Protein AF-A0A0B8NKR1-F1 (afdb_monomer)

pLDDT: mean 90.77, std 12.98, range [38.94, 97.81]

Organism: NCBI:txid1481914

Structure (mmCIF, N/CA/C/O backbone):
data_AF-A0A0B8NKR1-F1
#
_entry.id   AF-A0A0B8NKR1-F1
#
loop_
_atom_site.group_PDB
_atom_site.id
_atom_site.type_symbol
_atom_site.label_atom_id
_atom_site.label_alt_id
_atom_site.label_comp_id
_atom_site.label_asym_id
_atom_site.label_entity_id
_atom_site.label_seq_id
_atom_site.pdbx_PDB_ins_code
_atom_site.Cartn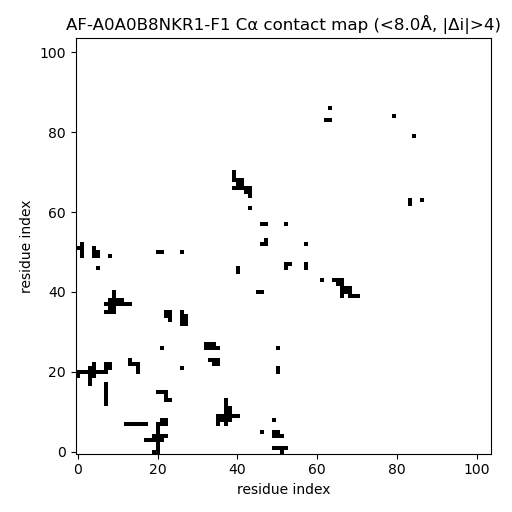_x
_atom_site.Cartn_y
_atom_site.Cartn_z
_atom_site.occupancy
_atom_site.B_iso_or_equiv
_atom_site.auth_seq_id
_atom_site.auth_comp_id
_atom_site.auth_asym_id
_atom_site.auth_atom_id
_atom_site.pdbx_PDB_model_num
ATOM 1 N N . MET A 1 1 ? 7.249 7.011 -5.061 1.00 86.81 1 MET A N 1
ATOM 2 C CA . MET A 1 1 ? 7.226 6.340 -3.755 1.00 86.81 1 MET A CA 1
ATOM 3 C C . MET A 1 1 ? 6.287 5.162 -3.902 1.00 86.81 1 MET A C 1
ATOM 5 O O . MET A 1 1 ? 5.517 5.140 -4.848 1.00 86.81 1 MET A O 1
ATOM 9 N N . ILE A 1 2 ? 6.293 4.229 -2.950 1.00 95.44 2 ILE A N 1
ATOM 10 C CA . ILE A 1 2 ? 5.399 3.060 -2.965 1.00 95.44 2 ILE A CA 1
ATOM 11 C C . ILE A 1 2 ? 3.927 3.458 -3.181 1.00 95.44 2 ILE A C 1
ATOM 1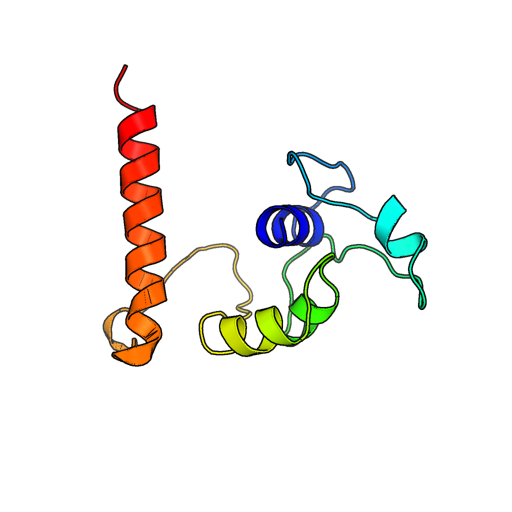3 O O . ILE A 1 2 ? 3.238 2.768 -3.906 1.00 95.44 2 ILE A O 1
ATOM 17 N N . ALA A 1 3 ? 3.456 4.573 -2.605 1.00 94.88 3 ALA A N 1
ATOM 18 C CA . ALA A 1 3 ? 2.080 5.045 -2.795 1.00 94.88 3 ALA A CA 1
ATOM 19 C C . ALA A 1 3 ? 1.740 5.352 -4.266 1.00 94.88 3 ALA A C 1
ATOM 21 O O . ALA A 1 3 ? 0.731 4.859 -4.752 1.00 94.88 3 ALA A O 1
ATOM 22 N N . ASP A 1 4 ? 2.601 6.100 -4.964 1.00 97.50 4 ASP A N 1
ATOM 23 C CA . ASP A 1 4 ? 2.484 6.360 -6.403 1.00 97.50 4 ASP A CA 1
ATOM 24 C C . ASP A 1 4 ? 2.450 5.047 -7.196 1.00 97.50 4 ASP A C 1
ATOM 26 O O . ASP A 1 4 ? 1.521 4.817 -7.952 1.00 97.50 4 ASP A O 1
ATOM 30 N N . SER A 1 5 ? 3.407 4.139 -6.965 1.00 97.69 5 SER A N 1
ATOM 31 C CA . SER A 1 5 ? 3.426 2.836 -7.648 1.00 97.69 5 SER A CA 1
ATOM 32 C C . SER A 1 5 ? 2.188 1.989 -7.346 1.00 97.69 5 SER A C 1
ATOM 34 O O . SER A 1 5 ? 1.750 1.239 -8.207 1.00 97.69 5 SER A O 1
ATOM 36 N N . THR A 1 6 ? 1.639 2.070 -6.129 1.00 97.06 6 THR A N 1
ATOM 37 C CA . THR A 1 6 ? 0.386 1.392 -5.771 1.00 97.06 6 THR A CA 1
ATOM 38 C C . THR A 1 6 ? -0.794 1.998 -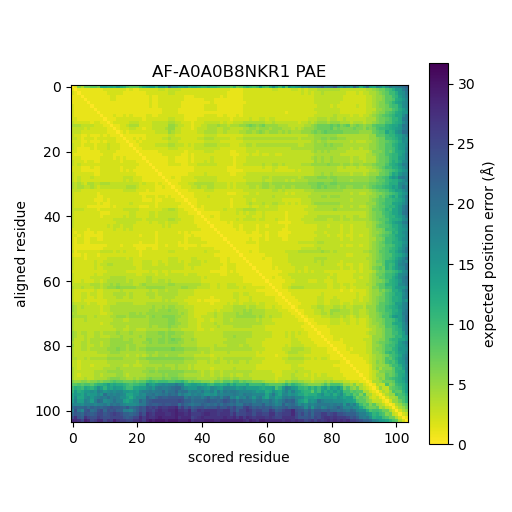6.524 1.00 97.06 6 THR A C 1
ATOM 40 O O . THR A 1 6 ? -1.696 1.256 -6.880 1.00 97.06 6 THR A O 1
ATOM 43 N N . TRP A 1 7 ? -0.814 3.317 -6.744 1.00 96.81 7 TRP A N 1
ATOM 44 C CA . TRP A 1 7 ? -1.867 3.967 -7.523 1.00 96.81 7 TRP A CA 1
ATOM 45 C C . TRP A 1 7 ? -1.861 3.477 -8.972 1.00 96.81 7 TRP A C 1
ATOM 47 O O . TRP A 1 7 ? -2.871 2.933 -9.401 1.00 96.81 7 TRP A O 1
ATOM 57 N N . GLU A 1 8 ? -0.717 3.568 -9.659 1.00 97.81 8 GLU A N 1
ATOM 58 C CA . GLU A 1 8 ? -0.595 3.105 -11.055 1.00 97.81 8 GLU A CA 1
ATOM 59 C C . GLU A 1 8 ? -0.919 1.606 -11.168 1.00 97.81 8 GLU A C 1
ATOM 61 O O . GLU A 1 8 ? -1.681 1.185 -12.017 1.00 97.81 8 GLU A O 1
ATOM 66 N N . TYR A 1 9 ? -0.460 0.780 -10.217 1.00 97.56 9 TYR A N 1
ATOM 67 C CA . TYR A 1 9 ? -0.745 -0.661 -10.238 1.00 97.56 9 TYR A CA 1
ATOM 68 C C . TYR A 1 9 ? -2.248 -1.013 -10.159 1.00 97.56 9 TYR A C 1
ATOM 70 O O . TYR A 1 9 ? -2.641 -2.113 -10.559 1.00 97.56 9 TYR A O 1
ATOM 78 N N . LEU A 1 10 ? -3.066 -0.132 -9.569 1.00 96.94 10 LEU A N 1
ATOM 79 C CA . LEU A 1 10 ? -4.494 -0.349 -9.312 1.00 96.94 10 LEU A CA 1
ATOM 80 C C . LEU A 1 10 ? -5.412 0.351 -10.316 1.00 96.94 10 LEU A C 1
ATOM 82 O O . LEU A 1 10 ? -6.570 -0.057 -10.450 1.00 96.94 10 LEU A O 1
ATOM 86 N N . ASP A 1 11 ? -4.964 1.450 -10.918 1.00 96.38 11 ASP A N 1
ATOM 87 C CA . ASP A 1 11 ? -5.803 2.241 -11.806 1.00 96.38 11 ASP A CA 1
ATOM 88 C C . ASP A 1 11 ? -6.043 1.504 -13.138 1.00 96.38 11 ASP A C 1
ATOM 90 O O . ASP A 1 11 ? -5.426 0.494 -13.428 1.00 96.38 11 ASP A O 1
ATOM 94 N N . SER A 1 12 ? -7.031 1.910 -13.934 1.00 95.88 12 SER A N 1
ATOM 95 C CA . SER A 1 12 ? -7.450 1.105 -15.093 1.00 95.88 12 SER A CA 1
ATOM 96 C C . SER A 1 12 ? -6.615 1.306 -16.366 1.00 95.88 12 SER A C 1
ATOM 98 O O . SER A 1 12 ? -7.055 0.859 -17.430 1.00 95.88 12 SER A O 1
ATOM 100 N N . ASN A 1 13 ? -5.526 2.073 -16.327 1.00 94.56 13 ASN A N 1
ATOM 101 C CA . ASN A 1 13 ? -4.786 2.481 -17.522 1.00 94.56 13 ASN A CA 1
ATOM 102 C C . ASN A 1 13 ? -3.300 2.102 -17.442 1.00 94.56 13 ASN A C 1
ATOM 104 O O . ASN A 1 13 ? -2.831 1.726 -16.391 1.00 94.56 13 ASN A O 1
ATOM 108 N N . ASP A 1 14 ? -2.581 2.193 -18.566 1.00 95.06 14 ASP A N 1
ATOM 109 C CA . ASP A 1 14 ? -1.151 1.827 -18.647 1.00 95.06 14 ASP A CA 1
ATOM 110 C C . ASP A 1 14 ? -0.224 3.061 -18.651 1.00 95.06 14 ASP A C 1
ATOM 112 O O . ASP A 1 14 ? 0.931 3.018 -19.095 1.00 95.06 14 ASP A O 1
ATOM 116 N N . GLY A 1 15 ? -0.766 4.223 -18.291 1.00 95.56 15 GLY A N 1
ATOM 117 C CA . GLY A 1 15 ? -0.099 5.510 -18.367 1.00 95.56 15 GLY A CA 1
ATOM 118 C C . GLY A 1 15 ? 0.326 5.996 -16.992 1.00 95.56 15 GLY A C 1
ATOM 119 O O . GLY A 1 15 ? -0.508 6.268 -16.145 1.00 95.56 15 GLY A O 1
ATOM 120 N N . VAL A 1 16 ? 1.624 6.256 -16.816 1.00 97.12 16 VAL A N 1
ATOM 121 C CA . VAL A 1 16 ? 2.136 6.848 -15.572 1.00 97.12 16 VAL A CA 1
ATOM 122 C C . VAL A 1 16 ? 1.576 8.268 -15.397 1.00 97.12 16 VAL A C 1
ATOM 124 O O . VAL A 1 16 ? 1.924 9.182 -16.154 1.00 97.12 16 VAL A O 1
ATOM 127 N N . THR A 1 17 ? 0.728 8.465 -14.388 1.00 96.00 17 THR A N 1
ATOM 128 C CA . THR A 1 17 ? 0.078 9.742 -14.046 1.00 96.00 17 THR A CA 1
ATOM 129 C C . THR A 1 17 ? 0.684 10.436 -12.825 1.00 96.00 17 THR A C 1
ATOM 131 O O . THR A 1 17 ? 0.473 11.632 -12.598 1.00 96.00 17 THR A O 1
ATOM 134 N N . THR A 1 18 ? 1.469 9.709 -12.043 1.00 96.56 18 THR A N 1
ATOM 135 C CA . THR A 1 18 ? 2.108 10.157 -10.808 1.00 96.56 18 THR A CA 1
ATOM 136 C C . THR A 1 18 ? 3.581 10.500 -11.029 1.00 96.56 18 THR A C 1
ATOM 138 O O . THR A 1 18 ? 4.205 10.157 -12.031 1.00 96.56 18 THR A O 1
ATOM 141 N N . GLN A 1 19 ? 4.183 11.212 -10.074 1.00 95.75 19 GLN A N 1
ATOM 142 C CA . GLN A 1 19 ? 5.555 11.705 -10.229 1.00 95.75 19 GLN A CA 1
ATOM 143 C C . GLN A 1 19 ? 6.596 10.579 -10.218 1.00 95.75 19 GLN A C 1
ATOM 145 O O . GLN A 1 19 ? 7.691 10.744 -10.764 1.00 95.75 19 GLN A O 1
ATOM 150 N N . THR A 1 20 ? 6.300 9.482 -9.521 1.00 96.69 20 THR A N 1
ATOM 151 C CA . THR A 1 20 ? 7.269 8.415 -9.251 1.00 96.69 20 THR A CA 1
ATOM 152 C C . THR A 1 20 ? 6.681 7.003 -9.302 1.00 96.69 20 THR A C 1
ATOM 154 O O . THR A 1 20 ? 7.337 6.074 -8.822 1.00 96.69 20 THR A O 1
ATOM 157 N N . GLY A 1 21 ? 5.466 6.848 -9.829 1.00 97.06 21 GLY A N 1
ATOM 158 C CA . GLY A 1 21 ? 4.847 5.554 -10.100 1.00 97.06 21 GLY A CA 1
ATOM 159 C C . GLY A 1 21 ? 5.418 4.901 -11.354 1.00 97.06 21 GLY A C 1
ATOM 160 O O . GLY A 1 21 ? 6.222 5.495 -12.078 1.00 97.06 21 GLY A O 1
ATOM 161 N N . VAL A 1 22 ? 5.047 3.641 -11.568 1.00 97.81 22 VAL A N 1
ATOM 162 C CA . VAL A 1 22 ? 5.489 2.844 -12.713 1.00 97.81 22 VAL A CA 1
ATOM 163 C C . VAL A 1 22 ? 4.363 1.942 -13.195 1.00 97.81 22 VAL A C 1
ATOM 165 O O . VAL A 1 22 ? 3.548 1.502 -12.389 1.00 97.81 22 VAL A O 1
ATOM 168 N N . GLU A 1 23 ? 4.411 1.623 -14.483 1.00 97.69 23 GLU A N 1
ATOM 169 C CA . GLU A 1 23 ? 3.435 0.794 -15.194 1.00 97.69 23 GLU A CA 1
ATOM 170 C C . GLU A 1 23 ? 4.098 -0.451 -15.798 1.00 97.69 23 GLU A C 1
ATOM 172 O O . GLU A 1 23 ? 5.268 -0.750 -15.513 1.00 97.69 23 GLU A O 1
ATOM 177 N N . ASP A 1 24 ? 3.370 -1.155 -16.664 1.00 97.44 24 ASP A N 1
ATOM 178 C CA . ASP A 1 24 ? 3.786 -2.352 -17.404 1.00 97.44 24 ASP A CA 1
ATOM 179 C C . ASP A 1 24 ? 5.232 -2.316 -17.894 1.00 97.44 24 ASP A C 1
ATOM 181 O O . ASP A 1 24 ? 5.994 -3.237 -17.612 1.00 97.44 24 ASP A O 1
ATOM 185 N N . ALA A 1 25 ? 5.673 -1.220 -18.522 1.00 96.06 25 ALA A N 1
ATOM 186 C CA . ALA A 1 25 ? 7.038 -1.106 -19.047 1.00 96.06 25 ALA A CA 1
ATOM 187 C C . ALA A 1 25 ? 8.136 -1.359 -17.991 1.00 96.06 25 ALA A C 1
ATOM 189 O O . ALA A 1 25 ? 9.237 -1.798 -18.326 1.00 96.06 25 ALA A O 1
ATOM 190 N N . THR A 1 26 ? 7.864 -1.075 -16.713 1.00 97.50 26 THR A N 1
ATOM 191 C CA . THR A 1 26 ? 8.789 -1.391 -15.615 1.00 97.50 26 THR A CA 1
ATOM 192 C C . THR A 1 26 ? 8.620 -2.825 -15.130 1.00 97.50 26 THR A C 1
ATOM 194 O O . THR A 1 26 ? 9.627 -3.506 -14.928 1.00 97.50 26 THR A O 1
ATOM 197 N N . TYR A 1 27 ? 7.383 -3.293 -14.946 1.00 97.69 27 TYR A N 1
ATOM 198 C CA . TYR A 1 27 ? 7.100 -4.643 -14.448 1.00 97.69 27 TYR A CA 1
ATOM 199 C C . TYR A 1 27 ? 7.535 -5.742 -15.434 1.00 97.69 27 TYR A C 1
ATOM 201 O O . TYR A 1 27 ? 8.070 -6.773 -15.014 1.00 97.69 27 TYR A O 1
ATOM 209 N N . GLU A 1 28 ? 7.440 -5.490 -16.741 1.00 97.75 28 GLU A N 1
ATOM 210 C CA . GLU A 1 28 ? 7.948 -6.369 -17.801 1.00 97.75 28 GLU A CA 1
ATOM 211 C C . GLU A 1 28 ? 9.480 -6.498 -17.774 1.00 97.75 28 GLU A C 1
ATOM 213 O O . GLU A 1 28 ? 10.037 -7.501 -18.221 1.00 97.75 28 GLU A O 1
ATOM 218 N N . GLY A 1 29 ? 10.174 -5.499 -17.221 1.00 97.00 29 GLY A N 1
ATOM 219 C CA . GLY A 1 29 ? 11.624 -5.507 -17.028 1.00 97.00 29 GLY A CA 1
ATOM 220 C C . GLY A 1 29 ? 12.094 -6.257 -15.776 1.00 97.00 29 GLY A C 1
ATOM 221 O O . GLY A 1 29 ? 13.304 -6.383 -15.564 1.00 97.00 29 GLY A O 1
ATOM 222 N N . LEU A 1 30 ? 11.177 -6.733 -14.925 1.00 95.88 30 LEU A N 1
ATOM 223 C CA . LEU A 1 30 ? 11.506 -7.469 -13.703 1.00 95.88 30 LEU A CA 1
ATOM 224 C C . LEU A 1 30 ? 11.765 -8.958 -13.974 1.00 95.88 30 LEU A C 1
ATOM 226 O O . LEU A 1 30 ? 11.545 -9.484 -15.062 1.00 95.88 30 LEU A O 1
ATOM 230 N N . SER A 1 31 ? 12.268 -9.656 -12.954 1.00 95.62 31 SER A N 1
ATOM 231 C CA . SER A 1 31 ? 12.492 -11.101 -12.993 1.00 95.62 31 SER A CA 1
ATOM 232 C C . SER A 1 31 ? 11.851 -11.767 -11.768 1.00 95.62 31 SER A C 1
ATOM 234 O O . SER A 1 31 ? 12.398 -11.639 -10.668 1.00 95.62 31 SER A O 1
ATOM 236 N N . PRO A 1 32 ? 10.748 -12.523 -11.932 1.00 95.19 32 PRO A N 1
ATOM 237 C CA . PRO A 1 32 ? 10.031 -12.765 -13.190 1.00 95.19 32 PRO A CA 1
ATOM 238 C C . PRO A 1 32 ? 9.353 -11.495 -13.730 1.00 95.19 32 PRO A C 1
ATOM 240 O O . PRO A 1 32 ? 9.045 -10.596 -12.953 1.00 95.19 32 PRO A O 1
ATOM 243 N N . ALA A 1 33 ? 9.127 -11.446 -15.044 1.00 97.62 33 ALA A N 1
ATOM 244 C CA . ALA A 1 33 ? 8.374 -10.374 -15.691 1.00 97.62 33 ALA A CA 1
ATOM 245 C C . ALA A 1 33 ? 6.867 -10.571 -15.475 1.00 97.62 33 ALA A C 1
ATOM 247 O O . ALA A 1 33 ? 6.376 -11.705 -15.510 1.00 97.62 33 ALA A O 1
ATOM 248 N N . TYR A 1 34 ? 6.148 -9.476 -15.250 1.00 97.00 34 TYR A N 1
ATOM 249 C CA . TYR A 1 34 ? 4.692 -9.435 -15.097 1.00 97.00 34 TYR A CA 1
ATOM 250 C C . TYR A 1 34 ? 4.161 -8.052 -15.499 1.00 97.00 34 TYR A C 1
ATOM 252 O O . TYR A 1 34 ? 4.941 -7.187 -15.882 1.00 97.00 34 TYR A O 1
ATOM 260 N N . MET A 1 35 ? 2.845 -7.867 -15.432 1.00 97.00 35 MET A N 1
ATOM 261 C CA . MET A 1 35 ? 2.155 -6.609 -15.739 1.00 97.00 35 MET A CA 1
ATOM 262 C C . MET A 1 35 ? 1.517 -6.031 -14.475 1.00 97.00 35 MET A C 1
ATOM 264 O O . MET A 1 35 ? 1.308 -6.758 -13.495 1.00 97.00 35 MET A O 1
ATOM 268 N N . ALA A 1 36 ? 1.216 -4.737 -14.496 1.00 97.19 36 ALA A N 1
ATOM 269 C CA . ALA A 1 36 ? 0.356 -4.121 -13.499 1.00 97.19 36 ALA A CA 1
ATOM 270 C C . ALA A 1 36 ? -1.016 -4.821 -13.474 1.00 97.19 36 ALA A C 1
ATOM 272 O O . ALA A 1 36 ? -1.434 -5.473 -14.434 1.00 97.19 36 ALA A O 1
ATOM 273 N N . SER A 1 37 ? -1.714 -4.758 -12.337 1.00 96.56 37 SER A N 1
ATOM 274 C CA . SER A 1 37 ? -3.009 -5.441 -12.217 1.00 96.56 37 SER A CA 1
ATOM 275 C C . SER A 1 37 ? -4.120 -4.7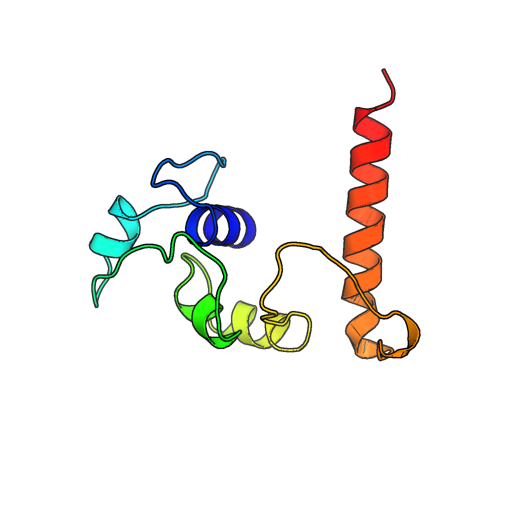26 -12.984 1.00 96.56 37 SER A C 1
ATOM 277 O O . SER A 1 37 ? -5.125 -5.359 -13.316 1.00 96.56 37 SER A O 1
ATOM 279 N N . ASN A 1 38 ? -3.982 -3.417 -13.162 1.00 97.00 38 ASN A N 1
ATOM 280 C CA . ASN A 1 38 ? -4.975 -2.495 -13.692 1.00 97.00 38 ASN A CA 1
ATOM 281 C C . ASN A 1 38 ? -6.378 -2.668 -13.087 1.00 97.00 38 ASN A C 1
ATOM 283 O O . ASN A 1 38 ? -7.405 -2.693 -13.777 1.00 97.00 38 ASN A O 1
ATOM 287 N N . GLY A 1 39 ? -6.415 -2.880 -11.771 1.00 96.00 39 GLY A N 1
ATOM 288 C CA . GLY A 1 39 ? -7.638 -3.138 -11.029 1.00 96.00 39 GLY A CA 1
ATOM 289 C C . GLY A 1 39 ? -7.404 -3.367 -9.540 1.00 96.00 39 GLY A C 1
ATOM 290 O O . GLY A 1 39 ? -6.282 -3.338 -9.040 1.00 96.00 39 GLY A O 1
ATOM 291 N N . LEU A 1 40 ? -8.497 -3.613 -8.812 1.00 95.81 40 LEU A N 1
ATOM 292 C CA . LEU A 1 40 ? -8.445 -3.883 -7.376 1.00 95.81 40 LEU A CA 1
ATOM 293 C C . LEU A 1 40 ? -7.665 -5.171 -7.078 1.00 95.81 40 LEU A C 1
ATOM 295 O O . LEU A 1 40 ? -7.948 -6.219 -7.657 1.00 95.81 40 LEU A O 1
ATOM 299 N N . ILE A 1 41 ? -6.773 -5.112 -6.087 1.00 95.44 41 ILE A N 1
ATOM 300 C CA . ILE A 1 41 ? -6.129 -6.307 -5.529 1.00 95.44 41 ILE A CA 1
ATOM 301 C C . ILE A 1 41 ? -7.146 -7.184 -4.790 1.00 95.44 41 ILE A C 1
ATOM 303 O O . ILE A 1 41 ? -8.005 -6.690 -4.053 1.00 95.44 41 ILE A O 1
ATOM 307 N N . ALA A 1 42 ? -7.027 -8.499 -4.949 1.00 95.69 42 ALA A N 1
ATOM 308 C CA . ALA A 1 42 ? -7.889 -9.478 -4.295 1.00 95.69 42 ALA A CA 1
ATOM 309 C C . ALA A 1 42 ? -7.374 -9.858 -2.902 1.00 95.69 42 ALA A C 1
ATOM 311 O O . ALA A 1 42 ? -8.164 -10.152 -2.003 1.00 95.69 42 ALA A O 1
ATOM 312 N N . ASP A 1 43 ? -6.055 -9.835 -2.706 1.00 96.06 43 ASP A N 1
ATOM 313 C CA . ASP A 1 43 ? -5.419 -10.111 -1.423 1.00 96.06 43 ASP A CA 1
ATOM 314 C C . ASP A 1 43 ? -4.331 -9.080 -1.101 1.00 96.06 43 ASP A C 1
ATOM 316 O O . ASP A 1 43 ? -3.605 -8.598 -1.969 1.00 96.06 43 ASP A O 1
ATOM 320 N N . ILE A 1 44 ? -4.155 -8.770 0.186 1.00 96.38 44 ILE A N 1
ATOM 321 C CA . ILE A 1 44 ? -3.118 -7.827 0.632 1.00 96.38 44 ILE A CA 1
ATOM 322 C C . ILE A 1 44 ? -1.704 -8.271 0.227 1.00 96.38 44 ILE A C 1
ATOM 324 O O . ILE A 1 44 ? -0.792 -7.448 0.147 1.00 96.38 44 ILE A O 1
ATOM 328 N N . SER A 1 45 ? -1.491 -9.567 -0.011 1.00 96.56 45 SER A N 1
ATOM 329 C CA . SER A 1 45 ? -0.208 -10.097 -0.452 1.00 96.56 45 SER A CA 1
ATOM 330 C C . SER A 1 45 ? 0.237 -9.588 -1.814 1.00 96.56 45 SER A C 1
ATOM 332 O O . SER A 1 45 ? 1.450 -9.540 -2.025 1.00 96.56 45 SER A O 1
ATOM 334 N N . GLU A 1 46 ? -0.683 -9.149 -2.672 1.00 97.31 46 GLU A N 1
ATOM 335 C CA . GLU A 1 46 ? -0.379 -8.578 -3.987 1.00 97.31 46 GLU A CA 1
ATOM 336 C C . GLU A 1 46 ? 0.383 -7.257 -3.893 1.00 97.31 46 GLU A C 1
ATOM 338 O O . GLU A 1 46 ? 1.160 -6.936 -4.786 1.00 97.31 46 GLU A O 1
ATOM 343 N N . LEU A 1 47 ? 0.297 -6.543 -2.762 1.00 96.94 47 LEU A N 1
ATOM 344 C CA . LEU A 1 47 ? 1.136 -5.365 -2.524 1.00 96.94 47 LEU A CA 1
ATOM 345 C C . LEU A 1 47 ? 2.638 -5.683 -2.583 1.00 96.94 47 LEU A C 1
ATOM 347 O O . LEU A 1 47 ? 3.435 -4.775 -2.785 1.00 96.94 47 LEU A O 1
ATOM 351 N N . ARG A 1 48 ? 3.047 -6.952 -2.431 1.00 96.50 48 ARG A N 1
ATOM 352 C CA . ARG A 1 48 ? 4.445 -7.376 -2.629 1.00 96.50 48 ARG A CA 1
ATOM 353 C C . ARG A 1 48 ? 4.915 -7.253 -4.078 1.00 96.50 48 ARG A C 1
ATOM 355 O O . ARG A 1 48 ? 6.120 -7.185 -4.288 1.00 96.50 48 ARG A O 1
ATOM 362 N N . SER A 1 49 ? 3.992 -7.250 -5.034 1.00 96.56 49 SER A N 1
ATOM 363 C CA . SER A 1 49 ? 4.273 -7.078 -6.461 1.00 96.56 49 SER A CA 1
ATOM 364 C C . SER A 1 49 ? 4.362 -5.604 -6.858 1.00 96.56 49 SER A C 1
ATOM 366 O O . SER A 1 49 ? 4.838 -5.300 -7.947 1.00 96.56 49 SER A O 1
ATOM 368 N N . VAL A 1 50 ? 3.949 -4.677 -5.990 1.00 97.50 50 VAL A N 1
ATOM 369 C CA . VAL A 1 50 ? 4.046 -3.241 -6.264 1.00 97.50 50 VAL A CA 1
ATOM 370 C C . VAL A 1 50 ? 5.507 -2.799 -6.240 1.00 97.50 50 VAL A C 1
ATOM 372 O O . VAL A 1 50 ? 6.265 -3.103 -5.313 1.00 97.50 50 VAL A O 1
ATOM 375 N N . TYR A 1 51 ? 5.906 -2.027 -7.249 1.00 97.31 51 TYR A N 1
ATOM 376 C CA . TYR A 1 51 ? 7.270 -1.531 -7.378 1.00 97.31 51 TYR A CA 1
ATOM 377 C C . TYR A 1 51 ? 7.714 -0.721 -6.146 1.00 97.31 51 TYR A C 1
ATOM 379 O O . TYR A 1 51 ? 6.982 0.130 -5.638 1.00 97.31 51 TYR A O 1
ATOM 387 N N . GLN A 1 52 ? 8.948 -0.965 -5.688 1.00 95.50 52 GLN A N 1
ATOM 388 C CA . GLN A 1 52 ? 9.546 -0.450 -4.440 1.00 95.50 52 GLN A CA 1
ATOM 389 C C . GLN A 1 52 ? 8.973 -1.015 -3.130 1.00 95.50 52 GLN A C 1
ATOM 391 O O . GLN A 1 52 ? 9.484 -0.655 -2.065 1.00 95.50 52 GLN A O 1
ATOM 396 N N . MET A 1 53 ? 7.971 -1.902 -3.150 1.00 96.88 53 MET A N 1
ATOM 397 C CA . MET A 1 53 ? 7.558 -2.589 -1.926 1.00 96.88 53 MET A CA 1
ATOM 398 C C . MET A 1 53 ? 8.648 -3.567 -1.482 1.00 96.88 53 MET A C 1
ATOM 400 O O . MET A 1 53 ? 8.910 -4.579 -2.127 1.00 96.88 53 MET A O 1
ATOM 404 N N . ASP A 1 54 ? 9.268 -3.288 -0.337 1.00 96.06 54 ASP A N 1
ATOM 405 C CA . ASP A 1 54 ? 10.247 -4.178 0.276 1.00 96.06 54 ASP A CA 1
ATOM 406 C C . ASP A 1 54 ? 9.654 -4.960 1.462 1.00 96.06 54 ASP A C 1
ATOM 408 O O . ASP A 1 54 ? 8.524 -4.753 1.921 1.00 96.06 54 ASP A O 1
ATOM 412 N N . ALA A 1 55 ? 10.442 -5.886 2.010 1.00 96.81 55 ALA A N 1
ATOM 413 C CA . ALA A 1 55 ? 10.002 -6.705 3.133 1.00 96.81 55 ALA A CA 1
ATOM 414 C C . ALA A 1 55 ? 9.698 -5.877 4.399 1.00 96.81 55 ALA A C 1
ATOM 416 O O . ALA A 1 55 ? 8.884 -6.293 5.228 1.00 96.81 55 ALA A O 1
ATOM 417 N N . ALA A 1 56 ? 10.356 -4.730 4.593 1.00 96.12 56 ALA A N 1
ATOM 418 C CA . ALA A 1 56 ? 10.137 -3.876 5.755 1.00 96.12 56 ALA A CA 1
ATOM 419 C C . ALA A 1 56 ? 8.828 -3.083 5.634 1.00 96.12 56 ALA A C 1
ATOM 421 O O . ALA A 1 56 ? 8.070 -3.023 6.606 1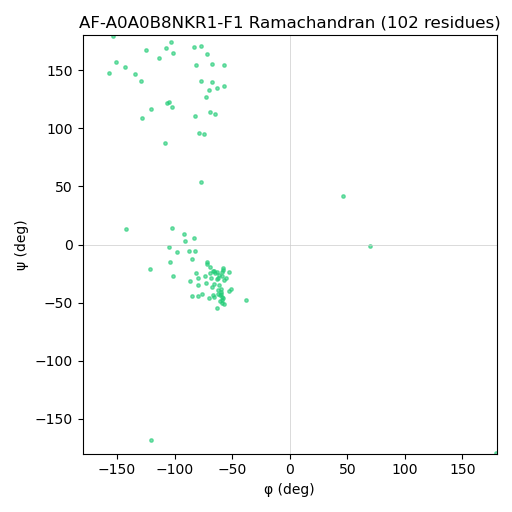.00 96.12 56 ALA A O 1
ATOM 422 N N . GLY A 1 57 ? 8.546 -2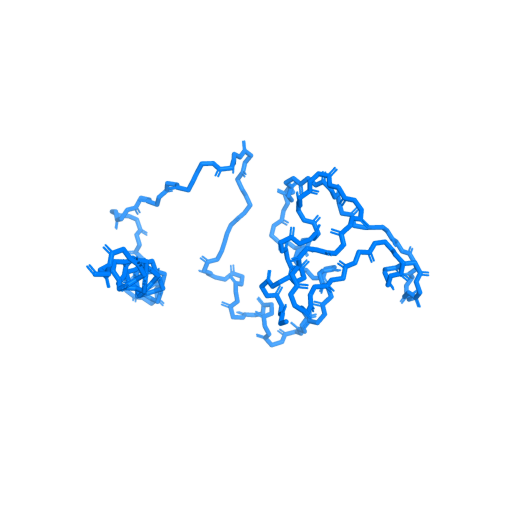.534 4.454 1.00 94.88 57 GLY A N 1
ATOM 423 C CA . GLY A 1 57 ? 7.289 -1.903 4.078 1.0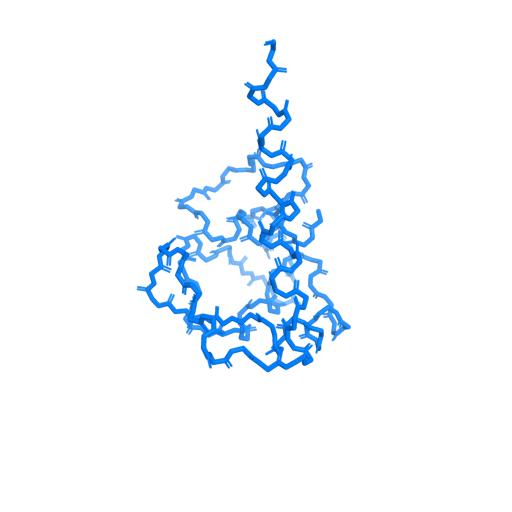0 94.88 57 GLY A CA 1
ATOM 424 C C . GLY A 1 57 ? 6.134 -2.883 4.214 1.00 94.88 57 GLY A C 1
ATOM 425 O O . GLY A 1 57 ? 5.191 -2.605 4.958 1.00 94.88 57 GLY A O 1
ATOM 426 N N . MET A 1 58 ? 6.272 -4.083 3.642 1.00 96.50 58 MET A N 1
ATOM 427 C CA . MET A 1 58 ? 5.233 -5.110 3.708 1.00 96.50 58 MET A CA 1
ATOM 428 C C . MET A 1 58 ? 4.884 -5.492 5.154 1.00 96.50 58 MET A C 1
ATOM 430 O O . MET A 1 58 ? 3.711 -5.545 5.516 1.00 96.50 58 MET A O 1
ATOM 434 N N . ARG A 1 59 ? 5.886 -5.693 6.026 1.00 95.69 59 ARG A N 1
ATOM 435 C CA . ARG A 1 59 ? 5.656 -5.999 7.455 1.00 95.69 59 ARG A CA 1
ATOM 436 C C . ARG A 1 59 ? 4.947 -4.878 8.212 1.00 95.69 59 ARG A C 1
ATOM 438 O O . ARG A 1 5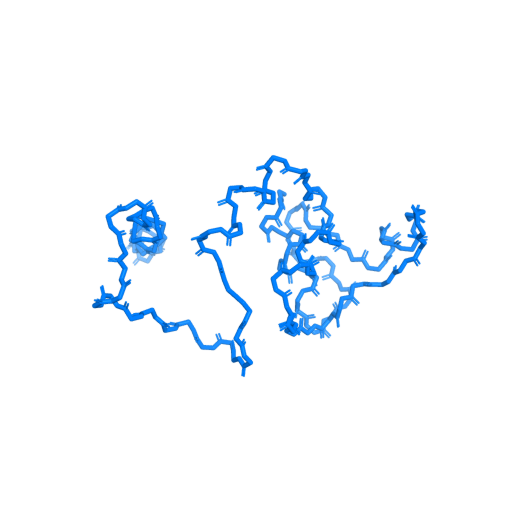9 ? 4.284 -5.148 9.210 1.00 95.69 59 ARG A O 1
ATOM 445 N N . ARG A 1 60 ? 5.137 -3.622 7.803 1.00 92.81 60 ARG A N 1
ATOM 446 C CA . ARG A 1 60 ? 4.490 -2.466 8.438 1.00 92.81 60 ARG A CA 1
ATOM 447 C C . ARG A 1 60 ? 3.051 -2.314 7.959 1.00 92.81 60 ARG A C 1
ATOM 449 O O . ARG A 1 60 ? 2.175 -2.074 8.785 1.00 92.81 60 ARG A O 1
ATOM 456 N N . ILE A 1 61 ? 2.814 -2.458 6.655 1.00 94.31 61 ILE A N 1
ATOM 457 C CA . ILE A 1 61 ? 1.503 -2.216 6.046 1.00 94.31 61 ILE A CA 1
ATOM 458 C C . ILE A 1 61 ? 0.532 -3.385 6.234 1.00 94.31 61 ILE A C 1
ATOM 460 O O . ILE A 1 61 ? -0.664 -3.147 6.365 1.00 94.31 61 ILE A O 1
ATOM 464 N N . SER A 1 62 ? 1.023 -4.627 6.351 1.00 93.88 62 SER A N 1
ATOM 465 C CA . SER A 1 62 ? 0.180 -5.831 6.462 1.00 93.88 62 SER A CA 1
ATOM 466 C C . SER A 1 62 ? -0.795 -5.814 7.641 1.00 93.88 62 SER A C 1
ATOM 468 O O . SER A 1 62 ? -1.776 -6.544 7.644 1.00 93.88 62 SER A O 1
ATOM 470 N N . TRP A 1 63 ? -0.509 -5.008 8.665 1.00 92.62 63 TRP A N 1
ATOM 471 C CA . TRP A 1 63 ? -1.347 -4.871 9.856 1.00 92.62 63 TRP A CA 1
ATOM 472 C C . TRP A 1 63 ? -2.278 -3.648 9.828 1.00 92.62 63 TRP A C 1
ATOM 474 O O . TRP A 1 63 ? -3.080 -3.463 10.749 1.00 92.62 63 TRP A O 1
ATOM 484 N N . LEU A 1 64 ? -2.138 -2.791 8.813 1.00 94.69 64 LEU A N 1
ATOM 485 C CA . LEU A 1 64 ? -2.825 -1.502 8.699 1.00 94.69 64 LEU A CA 1
ATOM 486 C C . LEU A 1 64 ? -3.682 -1.374 7.432 1.00 94.69 64 LEU A C 1
ATOM 488 O O . LEU A 1 64 ? -4.585 -0.546 7.422 1.00 94.69 64 LEU A O 1
ATOM 492 N N . ALA A 1 65 ? -3.416 -2.167 6.394 1.00 93.69 65 ALA A N 1
ATOM 493 C CA . ALA A 1 65 ? -4.193 -2.195 5.159 1.00 93.69 65 ALA A CA 1
ATOM 494 C C . ALA A 1 65 ? -5.033 -3.476 5.045 1.00 93.69 65 ALA A C 1
ATOM 496 O O . ALA A 1 65 ? -4.866 -4.423 5.816 1.00 93.69 65 ALA A O 1
ATOM 497 N N . CYS A 1 66 ? -5.940 -3.497 4.073 1.00 93.69 66 CYS A N 1
ATOM 498 C CA . CYS A 1 66 ? -6.740 -4.657 3.695 1.00 93.69 66 CYS A CA 1
ATOM 499 C C . CYS A 1 66 ? -7.100 -4.571 2.206 1.00 93.69 66 CYS A C 1
ATOM 501 O O . CYS A 1 66 ? -7.094 -3.479 1.643 1.00 93.69 66 CYS A O 1
ATOM 503 N N . ALA A 1 67 ? -7.402 -5.719 1.599 1.00 95.44 67 ALA A N 1
ATOM 504 C CA . ALA A 1 67 ? -7.984 -5.811 0.265 1.00 95.44 67 ALA A CA 1
ATOM 505 C C . ALA A 1 67 ? -9.482 -6.113 0.421 1.00 95.44 67 ALA A C 1
ATOM 507 O O . ALA A 1 67 ? -9.855 -7.115 1.033 1.00 95.44 67 ALA A O 1
ATOM 508 N N . ILE A 1 68 ? -10.335 -5.207 -0.053 1.00 94.94 68 ILE A N 1
ATOM 509 C CA . ILE A 1 68 ? -11.800 -5.320 -0.012 1.00 94.94 68 ILE A CA 1
ATOM 510 C C . ILE A 1 68 ? -12.294 -5.045 -1.439 1.00 94.94 68 ILE A C 1
ATOM 512 O O . ILE A 1 68 ? -11.737 -4.162 -2.088 1.00 94.94 68 ILE A O 1
ATOM 516 N N . PRO A 1 69 ? -13.317 -5.758 -1.949 1.00 94.88 69 PRO A N 1
ATOM 517 C CA . PRO A 1 69 ? -13.776 -5.627 -3.336 1.00 94.88 69 PRO A CA 1
ATOM 518 C C . PRO A 1 69 ? -14.627 -4.361 -3.566 1.00 94.88 69 PRO A C 1
ATOM 520 O O . PRO A 1 69 ? -15.772 -4.439 -4.009 1.00 94.88 69 PRO A O 1
ATOM 523 N N . THR A 1 70 ? -14.103 -3.191 -3.206 1.00 94.50 70 THR A N 1
ATOM 524 C CA . THR A 1 70 ? -14.714 -1.878 -3.441 1.00 94.50 70 THR A CA 1
ATOM 525 C C . THR A 1 70 ? -13.644 -0.786 -3.435 1.00 94.50 70 THR A C 1
ATOM 527 O O . THR A 1 70 ? -12.655 -0.880 -2.712 1.00 94.50 70 THR A O 1
ATOM 530 N N . ASP A 1 71 ? -13.865 0.254 -4.231 1.00 90.94 71 ASP A N 1
ATOM 531 C CA . ASP A 1 71 ? -13.087 1.496 -4.292 1.00 90.94 71 ASP A CA 1
ATOM 532 C C . ASP A 1 71 ? -13.572 2.562 -3.289 1.00 90.94 71 ASP A C 1
ATOM 534 O O . ASP A 1 71 ? -12.956 3.615 -3.121 1.00 90.94 71 ASP A O 1
ATOM 538 N N . ASP A 1 72 ? -14.667 2.290 -2.583 1.00 92.69 72 ASP A N 1
ATOM 539 C CA . ASP A 1 72 ? -15.237 3.187 -1.593 1.00 92.69 72 ASP A CA 1
ATOM 540 C C . ASP A 1 72 ? -14.523 3.050 -0.235 1.00 92.69 72 ASP A C 1
ATOM 542 O O . ASP A 1 72 ? -14.632 2.051 0.484 1.00 92.69 72 ASP A O 1
ATOM 546 N N . LEU A 1 73 ? -13.781 4.097 0.140 1.00 90.94 73 LEU A N 1
ATOM 547 C CA . LEU A 1 73 ? -13.029 4.137 1.392 1.00 90.94 73 LEU A CA 1
ATOM 548 C C . LEU A 1 73 ? -13.962 4.337 2.599 1.00 90.94 73 LEU A C 1
ATOM 550 O O . LEU A 1 73 ? -14.263 5.461 3.008 1.00 90.94 73 LEU A O 1
ATOM 554 N N . ARG A 1 74 ? -14.360 3.230 3.236 1.00 92.19 74 ARG A N 1
ATOM 555 C CA . ARG A 1 74 ? -15.127 3.225 4.493 1.00 92.19 74 ARG A CA 1
ATOM 556 C C . ARG A 1 74 ? -14.395 2.494 5.609 1.00 92.19 74 ARG A C 1
ATOM 558 O O . ARG A 1 74 ? -14.194 1.285 5.567 1.00 92.19 74 ARG A O 1
ATOM 565 N N . ILE A 1 75 ? -14.054 3.234 6.664 1.00 91.69 75 ILE A N 1
ATOM 566 C CA . ILE A 1 75 ? -13.353 2.700 7.836 1.00 91.69 75 ILE A CA 1
ATOM 567 C C . ILE A 1 75 ? -14.321 2.593 9.020 1.00 91.69 75 ILE A C 1
ATOM 569 O O . ILE A 1 75 ? -14.877 3.592 9.478 1.00 91.69 75 ILE A O 1
ATOM 573 N N . ASN A 1 76 ? -14.482 1.385 9.571 1.00 93.56 76 ASN A N 1
ATOM 574 C CA . ASN A 1 76 ? -15.239 1.174 10.806 1.00 93.56 76 ASN A CA 1
ATOM 575 C C . ASN A 1 76 ? -14.397 1.564 12.031 1.00 93.56 76 ASN A C 1
ATOM 577 O O . ASN A 1 76 ? -13.615 0.769 12.562 1.00 93.56 76 ASN A O 1
ATOM 581 N N . VAL A 1 77 ? -14.586 2.795 12.505 1.00 94.00 77 VAL A N 1
ATOM 582 C CA . VAL A 1 77 ? -13.860 3.344 13.661 1.00 94.00 77 VAL A CA 1
ATOM 583 C C . VAL A 1 77 ? -14.060 2.536 14.947 1.00 94.00 77 VAL A C 1
ATOM 585 O O . VAL A 1 77 ? -13.156 2.491 15.776 1.00 94.00 77 VAL A O 1
ATOM 588 N N . ASN A 1 78 ? -15.187 1.829 15.092 1.00 96.19 78 ASN A N 1
ATOM 589 C CA . ASN A 1 78 ? -15.487 1.028 16.284 1.00 96.19 78 ASN A CA 1
ATOM 590 C C . ASN A 1 78 ? -14.631 -0.245 16.386 1.00 96.19 78 ASN A C 1
ATOM 592 O O . ASN A 1 78 ? -14.577 -0.861 17.447 1.00 96.19 78 ASN A O 1
ATOM 596 N N . THR A 1 79 ? -13.968 -0.656 15.299 1.00 95.38 79 THR A N 1
ATOM 597 C CA . THR A 1 79 ? -13.123 -1.864 15.259 1.00 95.38 79 THR A CA 1
ATOM 598 C C . THR A 1 79 ? -11.622 -1.574 15.277 1.00 95.38 79 THR A C 1
ATOM 600 O O . THR A 1 79 ? -10.818 -2.506 15.307 1.00 95.38 79 THR A O 1
ATOM 603 N N . ILE A 1 80 ? -11.223 -0.299 15.275 1.00 94.94 80 ILE A N 1
ATOM 604 C CA . ILE A 1 80 ? -9.810 0.092 15.265 1.00 94.94 80 ILE A CA 1
ATOM 605 C C . ILE A 1 80 ? -9.186 -0.171 16.635 1.00 94.94 80 ILE A C 1
ATOM 607 O O . ILE A 1 80 ? -9.647 0.321 17.664 1.00 94.94 80 ILE A O 1
ATOM 611 N N . ARG A 1 81 ? -8.076 -0.913 16.650 1.00 95.88 81 ARG A N 1
ATOM 612 C CA . ARG A 1 81 ? -7.275 -1.120 17.862 1.00 95.88 81 ARG A CA 1
ATOM 613 C C . ARG A 1 81 ? -6.345 0.067 18.101 1.00 95.88 81 ARG A C 1
ATOM 615 O O . ARG A 1 81 ? -5.896 0.713 17.160 1.00 95.88 81 ARG A O 1
ATOM 622 N N . VAL A 1 82 ? -5.949 0.298 19.354 1.00 94.56 82 VAL A N 1
ATOM 623 C CA . VAL A 1 82 ? -5.045 1.409 19.729 1.00 94.56 82 VAL A CA 1
ATOM 624 C C . VAL A 1 82 ? -3.755 1.423 18.896 1.00 94.56 82 VAL A C 1
ATOM 626 O O . VAL A 1 82 ? -3.312 2.476 18.440 1.00 94.56 82 VAL A O 1
ATOM 629 N N . TRP A 1 83 ? -3.174 0.253 18.626 1.00 93.69 83 TRP A N 1
ATOM 630 C CA . TRP A 1 83 ? -1.950 0.136 17.828 1.00 93.69 83 TRP A CA 1
ATOM 631 C C . TRP A 1 83 ? -2.158 0.423 16.325 1.00 93.69 83 TRP A C 1
ATOM 633 O O . TRP A 1 83 ? -1.191 0.716 15.625 1.00 93.69 83 TRP A O 1
ATOM 643 N N . GLN A 1 84 ? -3.406 0.411 15.840 1.00 95.19 84 GLN A N 1
ATOM 644 C CA . GLN A 1 84 ? -3.805 0.796 14.478 1.00 95.19 84 GLN A CA 1
ATOM 645 C C . GLN A 1 84 ? -4.167 2.288 14.359 1.00 95.19 84 GLN A C 1
ATOM 647 O O . GLN A 1 84 ? -4.530 2.744 13.278 1.00 95.19 84 GLN A O 1
ATOM 652 N N . SER A 1 85 ? -4.028 3.080 15.430 1.00 92.69 85 SER A N 1
ATOM 653 C CA . SER A 1 85 ? -4.352 4.522 15.456 1.00 92.69 85 SER A CA 1
ATOM 654 C C . SER A 1 85 ? -3.682 5.350 14.353 1.00 92.69 85 SER A C 1
ATOM 656 O O . SER A 1 85 ? -4.212 6.385 13.956 1.00 92.69 85 SER A O 1
ATOM 658 N N . LYS A 1 86 ? -2.557 4.880 13.798 1.00 91.50 86 LYS A N 1
ATOM 659 C CA . LYS A 1 86 ? -1.884 5.505 12.648 1.00 91.50 86 LYS A CA 1
ATOM 660 C C . LYS A 1 86 ? -2.786 5.643 11.417 1.00 91.50 86 LYS A C 1
ATOM 662 O O . LYS A 1 86 ? -2.615 6.604 10.678 1.00 91.50 86 LYS A O 1
ATOM 667 N N . ILE A 1 87 ? -3.753 4.740 11.227 1.00 92.69 87 ILE A N 1
ATOM 668 C CA . ILE A 1 87 ? -4.746 4.825 10.144 1.00 92.69 87 ILE A CA 1
ATOM 669 C C . ILE A 1 87 ? -5.559 6.119 10.275 1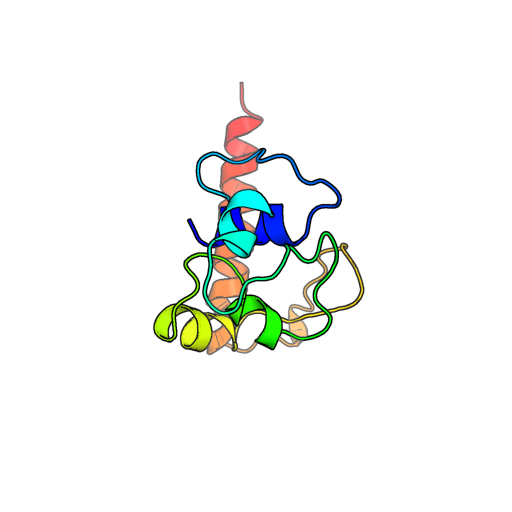.00 92.69 87 ILE A C 1
ATOM 671 O O . ILE A 1 87 ? -5.750 6.838 9.299 1.00 92.69 87 ILE A O 1
ATOM 675 N N . LEU A 1 88 ? -5.982 6.454 11.498 1.00 92.56 88 LEU A N 1
ATOM 676 C CA . LEU A 1 88 ? -6.739 7.676 11.762 1.00 92.56 88 LEU A CA 1
ATOM 677 C C . LEU A 1 88 ? -5.881 8.919 11.524 1.00 92.56 88 LEU A C 1
ATOM 679 O O . LEU A 1 88 ? -6.334 9.864 10.888 1.00 92.56 88 LEU A O 1
ATOM 683 N N . VAL A 1 89 ? -4.628 8.908 11.989 1.00 91.31 89 VAL A N 1
ATOM 684 C CA . VAL A 1 89 ? -3.700 10.027 11.764 1.00 91.31 89 VAL A CA 1
ATOM 685 C C . VAL A 1 89 ? -3.510 10.288 10.270 1.00 91.31 89 VAL A C 1
ATOM 687 O O . VAL A 1 89 ? -3.609 11.439 9.855 1.00 91.31 89 VAL A O 1
ATOM 690 N N . ALA A 1 90 ? -3.296 9.239 9.470 1.00 89.19 90 ALA A N 1
ATOM 691 C CA . ALA A 1 90 ? -3.158 9.363 8.022 1.00 89.19 90 ALA A CA 1
ATOM 692 C C . ALA A 1 90 ? -4.412 9.988 7.385 1.00 89.19 90 ALA A C 1
ATOM 694 O O . ALA A 1 90 ? -4.302 10.975 6.664 1.00 89.19 90 ALA A O 1
ATOM 695 N N . LEU A 1 91 ? -5.608 9.498 7.736 1.00 87.81 91 LEU A N 1
ATOM 696 C CA . LEU A 1 91 ? -6.870 10.002 7.184 1.00 87.81 91 LEU A CA 1
ATOM 697 C C . LEU A 1 91 ? -7.091 11.500 7.469 1.00 87.81 91 LEU A C 1
ATOM 699 O O . LEU A 1 91 ? -7.515 12.251 6.592 1.00 87.81 91 LEU A O 1
ATOM 703 N N . PHE A 1 92 ? -6.795 11.955 8.689 1.00 85.12 92 PHE A N 1
ATOM 704 C CA . PHE A 1 92 ? -7.016 13.353 9.078 1.00 85.12 92 PHE A CA 1
ATOM 705 C C . PHE A 1 92 ? -5.902 14.306 8.626 1.00 85.12 92 PHE A C 1
ATOM 707 O O . PHE A 1 92 ? -6.161 15.503 8.459 1.00 85.12 92 PHE A O 1
ATOM 714 N N . GLN A 1 93 ? -4.680 13.811 8.412 1.00 81.94 93 GLN A N 1
ATOM 715 C CA . GLN A 1 93 ? -3.611 14.610 7.809 1.00 81.94 93 GLN A CA 1
ATOM 716 C C . GLN A 1 93 ? -3.946 14.965 6.361 1.00 81.94 93 GLN A C 1
ATOM 718 O O . GLN A 1 93 ? -3.870 16.142 6.010 1.00 81.94 93 GLN A O 1
ATOM 723 N N . GLU A 1 94 ? -4.417 13.999 5.572 1.00 68.19 94 GLU A N 1
ATOM 724 C CA . GLU A 1 94 ? -4.861 14.244 4.194 1.00 68.19 94 GLU A CA 1
ATOM 725 C C . GLU A 1 94 ? -6.044 15.215 4.142 1.00 68.19 94 GLU A C 1
ATOM 727 O O . GLU A 1 94 ? -6.046 16.175 3.371 1.00 68.19 94 GLU A O 1
ATOM 732 N N . LEU A 1 95 ? -7.019 15.059 5.045 1.00 61.94 95 LEU A N 1
ATOM 733 C CA . LEU A 1 95 ? -8.149 15.987 5.142 1.00 61.94 95 LEU A CA 1
ATOM 734 C C . LEU A 1 95 ? -7.698 17.430 5.430 1.00 61.94 95 LEU A C 1
ATOM 736 O O . LEU A 1 95 ? -8.253 18.393 4.893 1.00 61.94 95 LEU A O 1
ATOM 740 N N . SER A 1 96 ? -6.673 17.579 6.273 1.00 62.38 96 SER A N 1
ATOM 741 C CA . SER A 1 96 ? -6.077 18.872 6.626 1.00 62.38 96 SER A CA 1
ATOM 742 C C . SER A 1 96 ? -5.246 19.466 5.483 1.00 62.38 96 SER A C 1
ATOM 744 O O . SER A 1 96 ? -5.191 20.688 5.333 1.00 62.38 96 SER A O 1
ATOM 746 N N . ALA A 1 97 ? -4.595 18.627 4.676 1.00 64.25 97 ALA A N 1
ATOM 747 C CA . ALA A 1 97 ? -3.862 19.048 3.486 1.00 64.25 97 ALA A CA 1
ATOM 748 C C . ALA A 1 97 ? -4.824 19.526 2.383 1.00 64.25 97 ALA A C 1
ATOM 750 O O . ALA A 1 97 ? -4.669 20.640 1.879 1.00 64.25 97 ALA A O 1
ATOM 751 N N . MET A 1 98 ? -5.894 18.771 2.116 1.00 55.47 98 MET A N 1
ATOM 752 C CA . MET A 1 98 ? -6.936 19.145 1.151 1.00 55.47 98 MET A CA 1
ATOM 753 C C . MET A 1 98 ? -7.675 20.435 1.543 1.00 55.47 98 MET A C 1
ATOM 755 O O . MET A 1 98 ? -7.940 21.288 0.695 1.00 55.47 98 MET A O 1
ATOM 759 N N . THR A 1 99 ? -7.959 20.657 2.834 1.00 55.72 99 THR A N 1
ATOM 760 C CA . THR A 1 99 ? -8.567 21.927 3.290 1.00 55.72 99 THR A CA 1
ATOM 761 C C . THR A 1 99 ? -7.636 23.133 3.181 1.00 55.72 99 THR A C 1
ATOM 763 O O . THR A 1 99 ? -8.126 24.263 3.169 1.00 55.72 99 THR A O 1
ATOM 766 N N . LYS A 1 100 ? -6.316 22.939 3.088 1.00 54.44 100 LYS A N 1
ATOM 767 C CA . LYS A 1 100 ? -5.379 24.028 2.771 1.00 54.44 100 LYS A CA 1
ATOM 768 C C . LYS A 1 100 ? -5.350 24.342 1.276 1.00 54.44 100 LYS A C 1
ATOM 770 O O . LYS A 1 100 ? -5.249 25.512 0.936 1.00 54.44 100 LYS A O 1
ATOM 775 N N . GLN A 1 101 ? -5.501 23.349 0.400 1.00 50.81 101 GLN A N 1
ATOM 776 C CA . GLN A 1 101 ? -5.595 23.568 -1.053 1.00 50.81 101 GLN A CA 1
ATOM 777 C C . GLN A 1 101 ? -6.894 24.266 -1.491 1.00 50.81 101 GLN A C 1
ATOM 779 O O . GLN A 1 101 ? -6.891 24.955 -2.503 1.00 50.81 101 GLN A O 1
ATOM 784 N N . ASN A 1 102 ? -7.972 24.157 -0.706 1.00 43.50 102 ASN A N 1
ATOM 785 C CA . ASN A 1 102 ? -9.245 24.858 -0.944 1.00 43.50 102 ASN A CA 1
ATOM 786 C C . ASN A 1 102 ? -9.368 26.231 -0.251 1.00 43.50 102 ASN A C 1
ATOM 788 O O . ASN A 1 102 ? -10.451 26.817 -0.240 1.00 43.50 102 ASN A O 1
ATOM 792 N N . ARG A 1 103 ? -8.288 26.760 0.335 1.00 38.94 103 ARG A N 1
ATOM 793 C CA . ARG A 1 103 ? -8.212 28.169 0.747 1.00 38.94 103 ARG A CA 1
ATOM 794 C C . ARG A 1 103 ? -7.264 28.910 -0.188 1.00 38.94 103 ARG A C 1
ATOM 796 O O . ARG A 1 103 ? -6.072 29.008 0.094 1.00 38.94 103 ARG A O 1
ATOM 803 N N . PHE A 1 104 ? -7.827 29.402 -1.286 1.00 46.47 104 PHE A N 1
ATOM 804 C CA . PHE A 1 104 ? -7.335 30.602 -1.958 1.00 46.47 104 PHE A CA 1
ATOM 805 C C . PHE A 1 104 ? -7.938 31.833 -1.278 1.00 46.47 104 PHE A C 1
ATOM 807 O O . PHE A 1 104 ? -9.110 31.738 -0.839 1.00 46.47 104 PHE A O 1
#

Radius of gyration: 15.37 Å; Cα contacts (8 Å, |Δi|>4): 106; chains: 1; bounding box: 28×43×39 Å

Nearest PDB structures (foldseek):
  3ci0-assembly1_K  TM=9.812E-01  e=1.553E-07  Escherichia coli
  5vtm-assembly1_X  TM=9.367E-01  e=5.279E-05  Pseudomonas aeruginosa PAO1
  6utu-assembly1_I  TM=9.354E-01  e=1.169E-04  Pseudomonas aeruginosa PAO1
  6utu-assembly1_C  TM=7.932E-01  e=2.088E-05  Pseudomonas aeruginosa PAO1
  6utu-assembly1_F  TM=9.150E-01  e=1.523E-04  Pseudomonas aeruginosa PAO1

Sequence (104 aa):
MIADSTWEYLDSNDGVTTQTGVEDATYEGLSPAYMASNGLIADISELRSVYQMDAAGMRRISWLACAIPTDDLRINVNTIRVWQSKILVALFQELSAMTKQNRF

Secondary structure (DSSP, 8-state):
-HHHHHHHHHSSSSS--SSS---HHHHTTSSS------S--SSGGGGGGSTT--HHHHHHHTTT----S-S-----GGG--GGGTHHHHHHHHHHHHHHHHT--

Solvent-accessible surface area (backbone atoms only — not comparable to full-atom values): 6370 Å² total; per-residue (Å²): 79,48,68,36,10,46,46,41,27,34,36,83,59,81,68,70,85,52,98,56,30,49,34,37,83,54,36,54,72,42,89,79,58,48,66,55,71,44,32,84,57,83,46,64,71,56,57,62,74,30,59,85,46,44,77,68,55,48,68,60,42,68,78,71,61,78,48,59,105,65,92,72,92,76,80,68,73,91,74,62,49,82,92,46,46,62,60,57,53,54,56,53,49,52,54,55,52,53,58,52,74,75,59,126

InterPro domains:
  IPR005628 General secretion pathway protein K [PTHR38831] (2-96)
  IPR038072 GspK, central domain superfamily [G3DSA:1.10.40.60] (1-73)
  IPR038072 GspK, central domain superfamily [SSF158544] (2-71)
  IPR049031 T2SS protein K, first SAM-like domain [PF21687] (2-69)

Mean predicted aligned error: 5.25 Å

Foldseek 3Di:
DLVQQVCQLAAQDQDRPDPDHHFQVVQCVDVVRDGRNSHFDPFLCCSCSRPPDDPVNSVVCVVADTGDRDPDDDDDPVPQDPVNCVNVVVVVVVVVVVVVVPPD